Protein AF-H8XPE3-F1 (afdb_monomer)

Structure (mmCIF, N/CA/C/O backbone):
data_AF-H8XPE3-F1
#
_entry.id   AF-H8XPE3-F1
#
loop_
_atom_site.group_PDB
_atom_site.id
_atom_site.type_symbol
_atom_site.label_atom_id
_atom_site.label_alt_id
_atom_site.label_comp_id
_atom_site.label_asym_id
_atom_site.label_entity_id
_atom_site.label_seq_id
_atom_site.pdbx_PDB_ins_code
_atom_site.Cartn_x
_atom_site.Cartn_y
_atom_site.Cartn_z
_atom_site.occupancy
_atom_site.B_iso_or_equiv
_atom_site.auth_seq_id
_atom_site.auth_comp_id
_atom_site.auth_asym_id
_atom_site.auth_atom_id
_atom_site.pdbx_PDB_model_num
ATOM 1 N N . MET A 1 1 ? 5.044 5.515 10.692 1.00 71.81 1 MET A N 1
ATOM 2 C CA . MET A 1 1 ? 5.373 4.155 11.175 1.00 71.81 1 MET A CA 1
ATOM 3 C C . MET A 1 1 ? 6.386 4.128 12.321 1.00 71.81 1 MET A C 1
ATOM 5 O O . MET A 1 1 ? 6.001 3.682 13.392 1.00 71.81 1 MET A O 1
ATOM 9 N N . PHE A 1 2 ? 7.627 4.608 12.148 1.00 74.00 2 PHE A N 1
ATOM 10 C CA . PHE A 1 2 ? 8.705 4.409 13.137 1.00 74.00 2 PHE A CA 1
ATOM 11 C C . PHE A 1 2 ? 8.478 5.098 14.502 1.00 74.00 2 PHE A C 1
ATOM 13 O O . PHE A 1 2 ? 8.531 4.447 15.543 1.00 74.00 2 PHE A O 1
ATOM 20 N N . PHE A 1 3 ? 8.157 6.399 14.503 1.00 77.25 3 PHE A N 1
ATOM 21 C CA . PHE A 1 3 ? 8.022 7.196 15.737 1.00 77.25 3 PHE A CA 1
ATOM 22 C C . PHE A 1 3 ? 6.624 7.161 16.369 1.00 77.25 3 PHE A C 1
ATOM 24 O O . PHE A 1 3 ? 6.483 7.227 17.584 1.00 77.25 3 PHE A O 1
ATOM 31 N N . LYS A 1 4 ? 5.570 7.065 15.549 1.00 82.50 4 LYS A N 1
ATOM 32 C CA . LYS A 1 4 ? 4.163 7.056 15.993 1.00 82.50 4 LYS A CA 1
ATOM 33 C C . LYS A 1 4 ? 3.424 5.861 15.393 1.00 82.50 4 LYS A C 1
ATOM 35 O O . LYS A 1 4 ? 2.590 6.007 14.495 1.00 82.50 4 LYS A O 1
ATOM 40 N N . SER A 1 5 ? 3.772 4.667 15.863 1.00 77.88 5 SER A N 1
ATOM 41 C CA . SER A 1 5 ? 3.205 3.392 15.403 1.00 77.88 5 SER A CA 1
ATOM 42 C C . SER A 1 5 ? 1.706 3.275 15.694 1.00 77.88 5 SER A C 1
ATOM 44 O O . SER A 1 5 ? 0.966 2.843 14.819 1.00 77.88 5 SER A O 1
ATOM 46 N N . GLU A 1 6 ? 1.234 3.751 16.850 1.00 80.81 6 GLU A N 1
ATOM 47 C CA . GLU A 1 6 ? -0.195 3.705 17.217 1.00 80.81 6 GLU A CA 1
ATOM 48 C C . GLU A 1 6 ? -1.066 4.585 16.310 1.00 80.81 6 GLU A C 1
ATOM 50 O O . GLU A 1 6 ? -2.069 4.126 15.771 1.00 80.81 6 GLU A O 1
ATOM 55 N N . LYS A 1 7 ? -0.632 5.822 16.022 1.00 81.50 7 LYS A N 1
ATOM 56 C CA . LYS A 1 7 ? -1.322 6.676 15.035 1.00 81.50 7 LYS A CA 1
ATOM 57 C C . LYS A 1 7 ? -1.300 6.068 13.632 1.00 81.50 7 LYS A C 1
ATOM 59 O O . LYS A 1 7 ? -2.241 6.229 12.870 1.00 81.50 7 LYS A O 1
ATOM 64 N N . THR A 1 8 ? -0.225 5.364 13.277 1.00 82.12 8 THR A N 1
ATOM 65 C CA . THR A 1 8 ? -0.160 4.674 11.980 1.00 82.12 8 THR A CA 1
ATOM 66 C C . THR A 1 8 ? -1.185 3.536 11.935 1.00 82.12 8 THR A C 1
ATOM 68 O O . THR A 1 8 ? -1.903 3.395 10.953 1.00 82.12 8 THR A O 1
ATOM 71 N N . LYS A 1 9 ? -1.299 2.759 13.016 1.00 82.56 9 LYS A N 1
ATOM 72 C CA . LYS A 1 9 ? -2.279 1.677 13.147 1.00 82.56 9 LYS A CA 1
ATOM 73 C C . LYS A 1 9 ? -3.716 2.192 13.032 1.00 82.56 9 LYS A C 1
ATOM 75 O O . LYS A 1 9 ? -4.508 1.579 12.322 1.00 82.56 9 LYS A O 1
ATOM 80 N N . SER A 1 10 ? -4.039 3.329 13.654 1.00 81.94 10 SER A N 1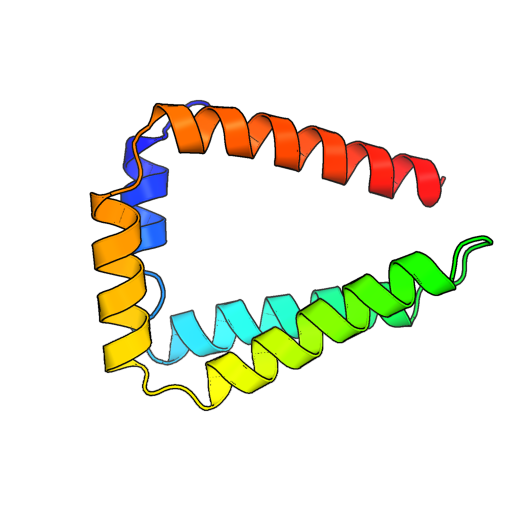
ATOM 81 C CA . SER A 1 10 ? -5.371 3.931 13.523 1.00 81.94 10 SER A CA 1
ATOM 82 C C . SER A 1 10 ? -5.661 4.424 12.102 1.00 81.94 10 SER A C 1
ATOM 84 O O . SER A 1 10 ? -6.784 4.275 11.641 1.00 81.94 10 SER A O 1
ATOM 86 N N . ILE A 1 11 ? -4.663 4.950 11.381 1.00 82.50 11 ILE A N 1
ATOM 87 C CA . ILE A 1 11 ? -4.812 5.334 9.964 1.00 82.50 11 ILE A CA 1
ATOM 88 C C . ILE A 1 11 ? -5.047 4.100 9.083 1.00 82.50 11 ILE A C 1
ATOM 90 O O . ILE A 1 11 ? -5.954 4.109 8.258 1.00 82.50 11 ILE A O 1
ATOM 94 N N . ILE A 1 12 ? -4.293 3.016 9.291 1.00 80.69 12 ILE A N 1
ATOM 95 C CA . ILE A 1 12 ? -4.486 1.753 8.555 1.00 80.69 12 ILE A CA 1
ATOM 96 C C . ILE A 1 12 ? -5.884 1.178 8.821 1.00 80.69 12 ILE A C 1
ATOM 98 O O . ILE A 1 12 ? -6.531 0.679 7.907 1.00 80.69 12 ILE A O 1
ATOM 102 N N . ALA A 1 13 ? -6.392 1.296 10.051 1.00 80.62 13 ALA A N 1
ATOM 103 C CA . ALA A 1 13 ? -7.742 0.852 10.394 1.00 80.62 13 ALA A CA 1
ATOM 104 C C . ALA A 1 13 ? -8.857 1.644 9.681 1.00 80.62 13 ALA A C 1
ATOM 106 O O . ALA A 1 13 ? -9.987 1.165 9.625 1.00 80.62 13 ALA A O 1
ATOM 107 N N . LEU A 1 14 ? -8.559 2.836 9.149 1.00 76.75 14 LEU A N 1
ATOM 108 C CA . LEU A 1 14 ? -9.495 3.649 8.365 1.00 76.75 14 LEU A CA 1
ATOM 109 C C . LEU A 1 14 ? -9.481 3.303 6.866 1.00 76.75 14 LEU A C 1
ATOM 111 O O . LEU A 1 14 ? -10.329 3.812 6.124 1.00 76.75 14 LEU A O 1
ATOM 115 N N . ALA A 1 15 ? -8.550 2.458 6.409 1.00 74.06 15 ALA A N 1
ATOM 116 C CA . ALA A 1 15 ? -8.462 2.041 5.014 1.00 74.06 15 ALA A CA 1
ATOM 117 C C . ALA A 1 15 ? -9.715 1.246 4.611 1.00 74.06 15 ALA A C 1
ATOM 119 O O . ALA A 1 15 ? -10.056 0.233 5.221 1.00 74.06 15 ALA A O 1
ATOM 120 N N . GLY A 1 16 ? -10.426 1.720 3.586 1.00 63.19 16 GLY A N 1
ATOM 121 C CA . GLY A 1 16 ? -11.711 1.149 3.174 1.00 63.19 16 GLY A CA 1
ATOM 122 C C . GLY A 1 16 ? -12.927 1.649 3.962 1.00 63.19 16 GLY A C 1
ATOM 123 O O . GLY A 1 16 ? -14.031 1.178 3.708 1.00 63.19 16 GLY A O 1
ATOM 124 N N . SER A 1 17 ? -12.775 2.609 4.883 1.00 72.50 17 SER A N 1
ATOM 125 C CA . SER A 1 17 ? -13.918 3.167 5.630 1.00 72.50 17 SER A CA 1
ATOM 126 C C . SER A 1 17 ? -14.893 3.954 4.748 1.00 72.50 17 SER A C 1
ATOM 128 O O . SER A 1 17 ? -16.098 3.931 4.993 1.00 72.50 17 SER A O 1
ATOM 130 N N . THR A 1 18 ? -14.393 4.610 3.697 1.00 79.81 18 THR A N 1
ATOM 131 C CA . THR A 1 18 ? -15.199 5.337 2.710 1.00 79.81 18 THR A CA 1
ATOM 132 C C . THR A 1 18 ? -14.803 4.943 1.292 1.00 79.81 18 THR A C 1
ATOM 134 O O . THR A 1 18 ? -13.653 4.582 1.030 1.00 79.81 18 THR A O 1
ATOM 137 N N . ILE A 1 19 ? -15.757 5.056 0.360 1.00 78.88 19 ILE A N 1
ATOM 138 C CA . ILE A 1 19 ? -15.531 4.840 -1.080 1.00 78.88 19 ILE A CA 1
ATOM 139 C C . ILE A 1 19 ? -14.414 5.750 -1.582 1.00 78.88 19 ILE A C 1
ATOM 141 O O . ILE A 1 19 ? -13.536 5.287 -2.303 1.00 78.88 19 ILE A O 1
ATOM 145 N N . PHE A 1 20 ? -14.396 7.002 -1.121 1.00 79.25 20 PHE A N 1
ATOM 146 C CA . PHE A 1 20 ? -13.368 7.969 -1.479 1.00 79.25 20 PHE A CA 1
ATOM 147 C C . PHE A 1 20 ? -11.968 7.510 -1.059 1.00 79.25 20 PHE A C 1
ATOM 149 O O . PHE A 1 20 ? -11.084 7.446 -1.903 1.00 79.25 20 PHE A O 1
ATOM 156 N N . ILE A 1 21 ? -11.767 7.121 0.207 1.00 81.75 21 ILE A N 1
ATOM 157 C CA . ILE A 1 21 ? -10.451 6.667 0.693 1.00 81.75 21 ILE A CA 1
ATOM 158 C C . ILE A 1 21 ? -9.996 5.416 -0.065 1.00 81.75 21 ILE A C 1
ATOM 160 O O . ILE A 1 21 ? -8.841 5.339 -0.474 1.00 81.75 21 ILE A O 1
ATOM 164 N N . ASN A 1 22 ? -10.906 4.464 -0.293 1.00 82.75 22 ASN A N 1
ATOM 165 C CA . ASN A 1 22 ? -10.592 3.226 -1.002 1.00 82.75 22 ASN A CA 1
ATOM 166 C C . ASN A 1 22 ? -10.164 3.483 -2.452 1.00 82.75 22 ASN A C 1
ATOM 168 O O . ASN A 1 22 ? -9.097 3.046 -2.870 1.00 82.75 22 ASN A O 1
ATOM 172 N N . PHE A 1 23 ? -10.979 4.218 -3.214 1.00 84.44 23 PHE A N 1
ATOM 173 C CA . PHE A 1 23 ? -10.672 4.520 -4.610 1.00 84.44 23 PHE A CA 1
ATOM 174 C C . PHE A 1 23 ? -9.452 5.427 -4.747 1.00 84.44 23 PHE A C 1
ATOM 176 O O . PHE A 1 23 ? -8.675 5.239 -5.679 1.00 84.44 23 PHE A O 1
ATOM 183 N N . PHE A 1 24 ? -9.248 6.373 -3.829 1.00 87.56 24 PHE A N 1
ATOM 184 C CA . PHE A 1 24 ? -8.090 7.262 -3.853 1.00 87.56 24 PHE A CA 1
ATOM 185 C C . PHE A 1 24 ? -6.781 6.504 -3.597 1.00 87.56 24 PHE A C 1
ATOM 187 O O . PHE A 1 24 ? -5.835 6.653 -4.370 1.00 87.56 24 PHE A O 1
ATOM 194 N N . GLU A 1 25 ? -6.737 5.632 -2.583 1.00 87.12 25 GLU A N 1
ATOM 195 C CA . GLU A 1 25 ? -5.568 4.781 -2.311 1.00 87.12 25 GLU A CA 1
ATOM 196 C C . GLU A 1 25 ? -5.214 3.913 -3.527 1.00 87.12 25 GLU A C 1
ATOM 198 O O . GLU A 1 25 ? -4.058 3.852 -3.956 1.00 87.12 25 GLU A O 1
ATOM 203 N N . LEU A 1 26 ? -6.223 3.270 -4.114 1.00 88.12 26 LEU A 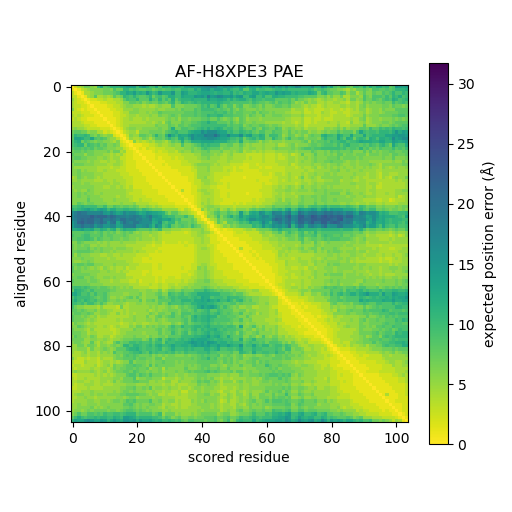N 1
ATOM 204 C CA . LEU A 1 26 ? -6.040 2.372 -5.248 1.00 88.12 26 LEU A CA 1
ATOM 205 C C . LEU A 1 26 ? -5.644 3.113 -6.526 1.00 88.12 26 LEU A C 1
ATOM 207 O O . LEU A 1 26 ? -4.800 2.631 -7.276 1.00 88.12 26 LEU A O 1
ATOM 211 N N . SER A 1 27 ? -6.193 4.310 -6.740 1.00 90.25 27 SER A N 1
ATOM 212 C CA . SER A 1 27 ? -5.820 5.170 -7.865 1.00 90.25 27 SER A CA 1
ATOM 213 C C . SER A 1 27 ? -4.363 5.613 -7.758 1.00 90.25 27 SER A C 1
ATOM 215 O O . SER A 1 27 ? -3.627 5.503 -8.735 1.00 90.25 27 SER A O 1
ATOM 217 N N . ILE A 1 28 ? -3.908 6.031 -6.568 1.00 91.44 28 ILE A N 1
ATOM 218 C CA . ILE A 1 28 ? -2.489 6.344 -6.334 1.00 91.44 28 ILE A CA 1
ATOM 219 C C . ILE A 1 28 ? -1.622 5.115 -6.617 1.00 91.44 28 ILE A C 1
ATOM 221 O O . ILE A 1 28 ? -0.601 5.233 -7.293 1.00 91.44 28 ILE A O 1
ATOM 225 N N . ARG A 1 29 ? -2.031 3.926 -6.157 1.00 91.81 29 ARG A N 1
ATOM 226 C CA . ARG A 1 29 ? -1.296 2.681 -6.423 1.00 91.81 29 ARG A CA 1
ATOM 227 C C . ARG A 1 29 ? -1.191 2.380 -7.921 1.00 91.81 29 ARG A C 1
ATOM 229 O O . ARG A 1 29 ? -0.107 2.021 -8.377 1.00 91.81 29 ARG A O 1
ATOM 236 N N . CYS A 1 30 ? -2.268 2.570 -8.683 1.00 91.12 30 CYS A N 1
ATOM 237 C CA . CYS A 1 30 ? -2.245 2.438 -10.140 1.00 91.12 30 CYS A CA 1
ATOM 238 C C . CYS A 1 30 ? -1.290 3.445 -10.787 1.00 91.12 30 CYS A C 1
ATOM 240 O O . CYS A 1 30 ? -0.485 3.048 -11.623 1.00 91.12 30 CYS A O 1
ATOM 242 N N . ILE A 1 31 ? -1.336 4.721 -10.385 1.00 92.62 31 ILE A N 1
ATOM 243 C CA . ILE A 1 31 ? -0.444 5.769 -10.910 1.00 92.62 31 ILE A CA 1
ATOM 244 C C . ILE A 1 31 ? 1.023 5.397 -10.672 1.00 92.62 31 ILE A C 1
ATOM 246 O O . ILE A 1 31 ? 1.836 5.481 -11.591 1.00 92.62 31 ILE A O 1
ATOM 250 N N . VAL A 1 32 ? 1.359 4.927 -9.467 1.00 90.00 32 VAL A N 1
ATOM 251 C CA . VAL A 1 32 ? 2.710 4.439 -9.159 1.00 90.00 32 VAL A CA 1
ATOM 252 C C . VAL A 1 32 ? 3.064 3.245 -10.048 1.00 90.00 32 VAL A C 1
ATOM 254 O O . VAL A 1 32 ? 4.134 3.237 -10.644 1.00 90.00 32 VAL A O 1
ATOM 257 N N . GLY A 1 33 ? 2.166 2.270 -10.209 1.00 90.00 33 GLY A N 1
ATOM 258 C CA . GLY A 1 33 ? 2.391 1.131 -11.103 1.00 90.00 33 GLY A CA 1
ATOM 259 C C . GLY A 1 33 ? 2.652 1.543 -12.558 1.00 90.00 33 GLY A C 1
ATOM 260 O O . GLY A 1 33 ? 3.576 1.025 -13.180 1.00 90.00 33 GLY A O 1
ATOM 261 N N . PHE A 1 34 ? 1.920 2.533 -13.077 1.00 89.75 34 PHE A N 1
ATOM 262 C CA . PHE A 1 34 ? 2.182 3.101 -14.402 1.00 89.75 34 PHE A CA 1
ATOM 263 C C . PHE A 1 34 ? 3.545 3.792 -14.480 1.00 89.75 34 PHE A C 1
ATOM 265 O O . PHE A 1 34 ? 4.230 3.642 -15.491 1.00 89.75 34 PHE A O 1
ATOM 272 N N . ALA A 1 35 ? 3.973 4.500 -13.432 1.00 88.69 35 ALA A N 1
ATOM 273 C CA . ALA A 1 35 ? 5.309 5.091 -13.387 1.00 88.69 35 ALA A CA 1
ATOM 274 C C . ALA A 1 35 ? 6.407 4.014 -13.468 1.00 88.69 35 ALA A C 1
ATOM 276 O O . ALA A 1 35 ? 7.373 4.192 -14.204 1.00 88.69 35 ALA A O 1
ATOM 277 N N . PHE A 1 36 ? 6.223 2.872 -12.794 1.00 85.94 36 PHE A N 1
ATOM 278 C CA . PHE A 1 36 ? 7.137 1.726 -12.886 1.00 85.94 36 PHE A CA 1
ATOM 279 C C . PHE A 1 36 ? 7.206 1.119 -14.298 1.00 85.94 36 PHE A C 1
ATOM 281 O O . PHE A 1 36 ? 8.293 0.757 -14.732 1.00 85.94 36 PHE A O 1
ATOM 288 N N . LEU A 1 37 ? 6.080 1.031 -15.019 1.00 86.25 37 LEU A N 1
ATOM 289 C CA . LEU A 1 37 ? 6.037 0.490 -16.389 1.00 86.25 37 LEU A CA 1
ATOM 290 C C . LEU A 1 37 ? 6.656 1.420 -17.444 1.00 86.25 37 LEU A C 1
ATOM 292 O O . LEU A 1 37 ? 7.157 0.949 -18.460 1.00 86.25 37 LEU A O 1
ATOM 296 N N . ASN A 1 38 ? 6.573 2.738 -17.243 1.00 83.25 38 ASN A N 1
ATOM 297 C CA . ASN A 1 38 ? 7.056 3.725 -18.216 1.00 83.25 38 ASN A CA 1
ATOM 298 C C . ASN A 1 38 ? 8.529 4.107 -18.010 1.00 83.25 38 ASN A C 1
ATOM 300 O O . ASN A 1 38 ? 9.075 4.890 -18.789 1.00 83.25 38 ASN A O 1
ATOM 304 N N . TYR A 1 39 ? 9.175 3.593 -16.963 1.00 79.56 39 TYR A N 1
ATOM 305 C CA . TYR A 1 39 ? 10.562 3.915 -16.668 1.00 79.56 39 TYR A CA 1
ATOM 306 C C . TYR A 1 39 ? 11.512 2.972 -17.419 1.00 79.56 39 TYR A C 1
ATOM 308 O O . TYR A 1 39 ? 11.480 1.760 -17.218 1.00 79.56 39 TYR A O 1
ATOM 316 N N . PHE A 1 40 ? 12.367 3.529 -18.281 1.00 65.19 40 PHE A N 1
ATOM 317 C CA . PHE A 1 40 ? 13.338 2.766 -19.069 1.00 65.19 40 PHE A CA 1
ATOM 318 C C . PHE A 1 40 ? 14.673 2.641 -18.320 1.00 65.19 40 PHE A C 1
ATOM 320 O O . PHE A 1 40 ? 15.377 3.625 -18.116 1.00 65.19 40 PHE A O 1
ATOM 327 N N . THR A 1 41 ? 15.040 1.416 -17.943 1.00 68.06 41 THR A N 1
ATOM 328 C CA . THR A 1 41 ? 16.308 1.048 -17.289 1.00 68.06 41 THR A CA 1
ATOM 329 C C . THR A 1 41 ? 16.913 -0.207 -17.913 1.00 68.06 41 THR A C 1
ATOM 331 O O . THR A 1 41 ? 16.233 -0.985 -18.580 1.00 68.06 41 THR A O 1
ATOM 334 N N . ASN A 1 42 ? 18.185 -0.488 -17.619 1.00 64.19 42 ASN A N 1
ATOM 335 C CA . ASN A 1 42 ? 18.811 -1.761 -18.002 1.00 64.19 42 ASN A CA 1
ATOM 336 C C . ASN A 1 42 ? 18.100 -2.994 -17.404 1.00 64.19 42 ASN A C 1
ATOM 338 O O . ASN A 1 42 ? 18.180 -4.076 -17.978 1.00 64.19 42 ASN A O 1
ATOM 342 N N . ASN A 1 43 ? 17.359 -2.836 -16.298 1.00 65.62 43 ASN A N 1
ATOM 343 C CA . ASN A 1 43 ? 16.620 -3.907 -15.622 1.00 65.62 43 ASN A CA 1
ATOM 344 C C . ASN A 1 43 ? 15.095 -3.794 -15.818 1.00 65.62 43 ASN A C 1
ATOM 346 O O . ASN A 1 43 ? 14.313 -4.098 -14.913 1.00 65.62 43 ASN A O 1
ATOM 350 N N . ASN A 1 44 ? 14.664 -3.400 -17.023 1.00 72.25 44 ASN A N 1
ATOM 351 C CA . ASN A 1 44 ? 13.254 -3.214 -17.399 1.00 72.25 44 ASN A CA 1
ATOM 352 C C . ASN A 1 44 ? 12.328 -4.366 -16.992 1.00 72.25 44 ASN A C 1
ATOM 354 O O . ASN A 1 44 ? 11.192 -4.129 -16.596 1.00 72.25 44 ASN A O 1
ATOM 358 N N . TYR A 1 45 ? 12.798 -5.614 -17.035 1.00 79.62 45 TYR A N 1
ATOM 359 C CA . TYR A 1 45 ? 11.977 -6.757 -16.642 1.00 79.62 45 TYR A CA 1
ATOM 360 C C . TYR A 1 45 ? 11.516 -6.671 -15.181 1.00 79.62 45 TYR A C 1
ATOM 362 O O . TYR A 1 45 ? 10.337 -6.879 -14.908 1.00 79.62 45 TYR A O 1
ATOM 370 N N . PHE A 1 46 ? 12.396 -6.314 -14.242 1.00 82.31 46 PHE A N 1
ATOM 371 C CA . PHE A 1 46 ? 12.044 -6.280 -12.820 1.00 82.31 46 PHE A CA 1
ATOM 372 C C . PHE A 1 46 ? 11.051 -5.153 -12.498 1.00 82.31 46 PHE A C 1
ATOM 374 O O . PHE A 1 46 ? 10.054 -5.376 -11.809 1.00 82.31 46 PHE A O 1
ATOM 381 N N . PHE A 1 47 ? 11.275 -3.963 -13.064 1.00 83.19 47 PHE A N 1
ATOM 382 C CA . PHE A 1 47 ? 10.370 -2.818 -12.917 1.00 83.19 47 PHE A CA 1
ATOM 383 C C . PHE A 1 47 ? 9.004 -3.091 -13.554 1.00 83.19 47 PHE A C 1
ATOM 385 O O . PHE A 1 47 ? 7.977 -2.794 -12.940 1.00 83.19 47 PHE A O 1
ATOM 392 N N . ASN A 1 48 ? 8.980 -3.756 -14.713 1.00 86.19 48 ASN A N 1
ATOM 393 C CA . ASN A 1 48 ? 7.735 -4.127 -15.376 1.00 86.19 48 ASN A CA 1
ATOM 394 C C . ASN A 1 48 ? 6.900 -5.099 -14.542 1.00 86.19 48 ASN A C 1
ATOM 396 O O . ASN A 1 48 ? 5.702 -4.886 -14.362 1.00 86.19 48 ASN A O 1
ATOM 400 N N . TRP A 1 49 ? 7.525 -6.138 -13.981 1.00 88.75 49 TRP A N 1
ATOM 401 C CA . TRP A 1 49 ? 6.834 -7.092 -13.107 1.00 88.75 49 TRP A CA 1
ATOM 402 C C . TRP A 1 49 ? 6.215 -6.409 -11.882 1.00 88.75 49 TRP A C 1
ATOM 404 O O 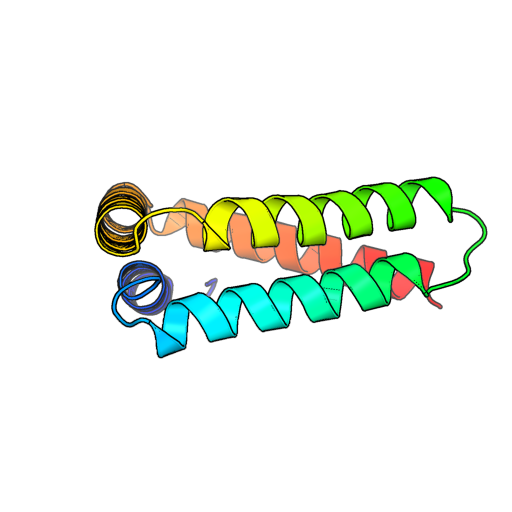. TRP A 1 49 ? 5.057 -6.675 -11.552 1.00 88.75 49 TRP A O 1
ATOM 414 N N . ILE A 1 50 ? 6.945 -5.490 -11.241 1.00 88.75 50 ILE A N 1
ATOM 415 C CA . ILE A 1 50 ? 6.427 -4.711 -10.106 1.00 88.75 50 ILE A CA 1
ATOM 416 C C . ILE A 1 50 ? 5.268 -3.808 -10.546 1.00 88.75 50 ILE A C 1
ATOM 418 O O . ILE A 1 50 ? 4.232 -3.779 -9.879 1.00 88.75 50 ILE A O 1
ATOM 422 N N . GLY A 1 51 ? 5.407 -3.104 -11.671 1.00 88.00 51 GLY A N 1
ATOM 423 C CA . GLY A 1 51 ? 4.369 -2.223 -12.206 1.00 88.00 51 GLY A CA 1
ATOM 424 C C . GLY A 1 51 ? 3.070 -2.969 -12.518 1.00 88.00 51 GLY A C 1
ATOM 425 O O . GLY A 1 51 ? 2.000 -2.576 -12.042 1.00 88.00 51 GLY A O 1
ATOM 426 N N . TYR A 1 52 ? 3.161 -4.098 -13.227 1.00 91.62 52 TYR A N 1
ATOM 427 C CA . TYR A 1 52 ? 2.005 -4.951 -13.512 1.00 91.62 52 TYR A CA 1
ATOM 428 C C . TYR A 1 52 ? 1.371 -5.503 -12.238 1.00 91.62 52 TYR A C 1
ATOM 430 O O . TYR A 1 52 ? 0.146 -5.484 -12.114 1.00 91.62 52 TYR A O 1
ATOM 438 N N . PHE A 1 53 ? 2.175 -5.943 -11.267 1.00 92.31 53 PHE A N 1
ATOM 439 C CA . PHE A 1 53 ? 1.659 -6.420 -9.987 1.00 92.31 53 PHE A CA 1
ATOM 440 C C . PHE A 1 53 ? 0.874 -5.330 -9.240 1.00 92.31 53 PHE A C 1
ATOM 442 O O . PHE A 1 53 ? -0.220 -5.591 -8.728 1.00 92.31 53 PHE A O 1
ATOM 449 N N . LEU A 1 54 ? 1.389 -4.097 -9.202 1.00 90.38 54 LEU A N 1
ATOM 450 C CA . LEU A 1 54 ? 0.727 -2.970 -8.541 1.00 90.38 54 LEU A CA 1
ATOM 451 C C . LEU A 1 54 ? -0.609 -2.615 -9.203 1.00 90.38 54 LEU A C 1
ATOM 453 O O . LEU A 1 54 ? -1.596 -2.431 -8.491 1.00 90.38 54 LEU A O 1
ATOM 457 N N . ILE A 1 55 ? -0.659 -2.568 -10.536 1.00 92.19 55 ILE A N 1
ATOM 458 C CA . ILE A 1 55 ? -1.885 -2.256 -11.287 1.00 92.19 55 ILE A CA 1
ATOM 459 C C . ILE A 1 55 ? -2.903 -3.392 -11.164 1.00 92.19 55 ILE A C 1
ATOM 461 O O . ILE A 1 55 ? -4.067 -3.151 -10.849 1.00 92.19 55 ILE A O 1
ATOM 465 N N . PHE A 1 56 ? -2.480 -4.639 -11.378 1.00 93.06 56 PHE A N 1
ATOM 466 C CA . PHE A 1 56 ? -3.388 -5.783 -11.366 1.00 93.06 56 PHE A CA 1
ATOM 467 C C . PHE A 1 56 ? -4.002 -6.003 -9.979 1.00 93.06 56 PHE A C 1
ATOM 469 O O . PHE A 1 56 ? -5.215 -6.171 -9.853 1.00 93.06 56 PHE A O 1
ATOM 476 N N . SER A 1 57 ? -3.185 -5.935 -8.922 1.00 90.31 57 SER A N 1
ATOM 477 C CA . SER A 1 57 ? -3.680 -6.048 -7.546 1.00 90.31 57 SER A CA 1
ATOM 478 C C . SER A 1 57 ? -4.610 -4.894 -7.166 1.00 90.31 57 SER A C 1
ATOM 480 O O . SER A 1 57 ? -5.617 -5.126 -6.499 1.00 90.31 57 SER A O 1
ATOM 482 N N . ALA A 1 58 ? -4.316 -3.670 -7.616 1.00 88.62 58 ALA A N 1
ATOM 483 C CA . ALA A 1 58 ? -5.192 -2.521 -7.433 1.00 88.62 58 ALA A CA 1
ATOM 484 C C . ALA A 1 58 ? -6.559 -2.765 -8.087 1.00 88.62 58 ALA A C 1
ATOM 486 O O . ALA A 1 58 ? -7.577 -2.729 -7.404 1.00 88.62 58 ALA A O 1
ATOM 487 N N . ILE A 1 59 ? -6.595 -3.119 -9.370 1.00 88.81 59 ILE A N 1
ATOM 488 C CA . ILE A 1 59 ? -7.845 -3.393 -10.092 1.00 88.81 59 ILE A CA 1
ATOM 489 C C . ILE A 1 59 ? -8.653 -4.504 -9.407 1.00 88.81 59 ILE A C 1
ATOM 491 O O . ILE A 1 59 ? -9.856 -4.353 -9.198 1.00 88.81 59 ILE A O 1
ATOM 495 N N . LEU A 1 60 ? -7.998 -5.590 -8.988 1.00 88.56 60 LEU A N 1
ATOM 496 C CA . LEU A 1 60 ? -8.663 -6.709 -8.317 1.00 88.56 60 LEU A CA 1
ATOM 497 C C . LEU A 1 60 ? -9.334 -6.284 -7.001 1.00 88.56 60 LEU A C 1
ATOM 499 O O . LEU A 1 60 ? -10.464 -6.684 -6.722 1.00 88.56 60 LEU A O 1
ATOM 503 N N . ILE A 1 61 ? -8.675 -5.432 -6.212 1.00 84.94 61 ILE A N 1
ATOM 504 C CA . ILE A 1 61 ? -9.233 -4.892 -4.963 1.00 84.94 61 ILE A CA 1
ATOM 505 C C . ILE A 1 61 ? -10.370 -3.895 -5.244 1.00 84.94 61 ILE A C 1
ATOM 507 O O . ILE A 1 61 ? -11.294 -3.782 -4.441 1.00 84.94 61 ILE A O 1
ATOM 511 N N . MET A 1 62 ? -10.354 -3.212 -6.391 1.00 84.94 62 MET A N 1
ATOM 512 C CA . MET A 1 62 ? -11.402 -2.276 -6.824 1.00 84.94 62 MET A CA 1
ATOM 513 C C . MET A 1 62 ? -12.751 -2.981 -7.024 1.00 84.94 62 MET A C 1
ATOM 515 O O . MET A 1 62 ? -13.797 -2.394 -6.752 1.00 84.94 62 MET A O 1
ATOM 519 N N . PHE A 1 63 ? -12.725 -4.248 -7.446 1.00 84.31 63 PHE A N 1
ATOM 520 C CA . PHE A 1 63 ? -13.914 -5.095 -7.577 1.00 84.31 63 PHE A CA 1
ATOM 521 C C . PHE A 1 63 ? -14.393 -5.699 -6.250 1.00 84.31 63 PHE A C 1
ATOM 523 O O . PHE A 1 63 ? -15.501 -6.235 -6.178 1.00 84.31 63 PHE A O 1
ATOM 530 N N . LEU A 1 64 ? -13.585 -5.632 -5.189 1.00 82.31 64 LEU A N 1
ATOM 531 C CA . LEU A 1 64 ? -13.928 -6.215 -3.899 1.00 82.31 64 LEU A CA 1
ATOM 532 C C . LEU A 1 64 ? -14.940 -5.320 -3.156 1.00 82.31 64 LEU A C 1
ATOM 534 O O . LEU A 1 64 ? -14.769 -4.099 -3.099 1.00 82.31 64 LEU A O 1
ATOM 538 N N . PRO A 1 65 ? -15.984 -5.888 -2.521 1.00 81.00 65 PRO A N 1
ATOM 539 C CA . PRO A 1 65 ? -16.954 -5.094 -1.782 1.00 81.00 65 PRO A CA 1
ATOM 540 C C . PRO A 1 65 ? -16.286 -4.339 -0.631 1.00 81.00 65 PRO A C 1
ATOM 542 O O . PRO A 1 65 ? -15.607 -4.918 0.221 1.00 81.00 65 PRO A O 1
ATOM 545 N N . ILE A 1 66 ? -16.554 -3.036 -0.555 1.00 77.75 66 ILE A N 1
ATOM 546 C CA . ILE A 1 66 ? -15.861 -2.135 0.371 1.00 77.75 66 ILE A CA 1
ATOM 547 C C . ILE A 1 66 ? -16.050 -2.508 1.845 1.00 77.75 66 ILE A C 1
ATOM 549 O O . ILE A 1 66 ? -15.149 -2.326 2.656 1.00 77.75 66 ILE A O 1
ATOM 553 N N . LYS A 1 67 ? -17.203 -3.099 2.193 1.00 75.88 67 LYS A N 1
ATOM 554 C CA . LYS A 1 67 ? -17.482 -3.603 3.547 1.00 75.88 67 LYS A CA 1
ATOM 555 C C . LYS A 1 67 ? -16.499 -4.706 3.943 1.00 75.88 67 LYS A C 1
ATOM 557 O O . LYS A 1 67 ? -16.064 -4.753 5.092 1.00 75.88 67 LYS A O 1
ATOM 562 N N . LEU A 1 68 ? -16.127 -5.557 2.988 1.00 79.88 68 LEU A N 1
ATOM 563 C CA . LEU A 1 68 ? -15.180 -6.645 3.196 1.00 79.88 68 LEU A CA 1
ATOM 564 C C . LEU A 1 68 ? -13.760 -6.088 3.327 1.00 79.88 68 LEU A C 1
ATOM 566 O O . LEU A 1 68 ? -13.081 -6.431 4.295 1.00 79.88 68 LEU A O 1
ATOM 570 N N . HIS A 1 69 ? -13.374 -5.145 2.458 1.00 78.12 69 HIS A N 1
ATOM 571 C CA . HIS A 1 69 ? -12.089 -4.440 2.547 1.00 78.12 69 HIS A CA 1
ATOM 572 C C . HIS A 1 69 ? -11.926 -3.698 3.885 1.00 78.12 69 HIS A C 1
ATOM 574 O O . HIS A 1 69 ? -10.930 -3.883 4.576 1.00 78.12 69 HIS A O 1
ATOM 580 N N . ASN A 1 70 ? -12.947 -2.959 4.327 1.00 80.25 70 ASN A N 1
ATOM 581 C CA . ASN A 1 70 ? -12.942 -2.267 5.618 1.00 80.25 70 ASN A CA 1
ATOM 582 C C . ASN A 1 70 ? -12.813 -3.241 6.803 1.00 80.25 70 ASN A C 1
ATOM 584 O O . ASN A 1 70 ? -12.027 -3.023 7.727 1.00 80.25 70 ASN A O 1
ATOM 588 N N . SER A 1 71 ? -13.565 -4.350 6.779 1.00 82.25 71 SER A N 1
ATOM 589 C CA . SER A 1 71 ? -13.479 -5.371 7.832 1.00 82.25 71 SER A CA 1
ATOM 590 C C . SER A 1 71 ? -12.091 -6.016 7.885 1.00 82.25 71 SER A C 1
ATOM 592 O O . SER A 1 71 ? -11.554 -6.248 8.971 1.00 82.25 71 SER A O 1
ATOM 594 N N . PHE A 1 72 ? -11.481 -6.241 6.716 1.00 84.12 72 PHE A N 1
ATOM 595 C CA . PHE A 1 72 ? -10.140 -6.786 6.591 1.00 84.12 72 PHE A CA 1
ATOM 596 C C . PHE A 1 72 ? -9.103 -5.810 7.146 1.00 84.12 72 PHE A C 1
ATOM 598 O O . PHE A 1 72 ? -8.319 -6.202 8.007 1.00 84.12 72 PHE A O 1
ATOM 605 N N . SER A 1 73 ? -9.150 -4.536 6.748 1.00 80.19 73 SER A N 1
ATOM 606 C CA . SER A 1 73 ? -8.256 -3.483 7.244 1.00 80.19 73 SER A CA 1
ATOM 607 C C . SER A 1 73 ? -8.329 -3.327 8.761 1.00 80.19 73 SER A C 1
ATOM 609 O O . SER A 1 73 ? -7.296 -3.262 9.431 1.00 80.19 73 SER A O 1
ATOM 611 N N . ARG A 1 74 ? -9.535 -3.351 9.340 1.00 83.75 74 ARG A N 1
ATOM 612 C CA . ARG A 1 74 ? -9.727 -3.258 10.795 1.00 83.75 74 ARG A CA 1
ATOM 613 C C . ARG A 1 74 ? -9.193 -4.492 11.528 1.00 83.75 74 ARG A C 1
ATOM 615 O O . ARG A 1 74 ? -8.510 -4.357 12.545 1.00 83.75 74 ARG A O 1
ATOM 622 N N . ASN A 1 75 ? -9.440 -5.690 10.997 1.00 84.69 75 ASN A N 1
ATOM 623 C CA . ASN A 1 75 ? -8.906 -6.936 11.557 1.00 84.69 75 ASN A CA 1
ATOM 624 C C . ASN A 1 75 ? -7.378 -7.012 11.451 1.00 84.69 75 ASN A C 1
ATOM 626 O O . ASN A 1 75 ? -6.711 -7.418 12.408 1.00 84.69 75 ASN A O 1
ATOM 630 N N . ALA A 1 76 ? -6.818 -6.596 10.316 1.00 82.12 76 ALA A N 1
ATOM 631 C CA . ALA A 1 76 ? -5.383 -6.522 10.095 1.00 82.12 76 ALA A CA 1
ATOM 632 C C . ALA A 1 76 ? -4.743 -5.521 11.060 1.00 82.12 76 ALA A C 1
ATOM 634 O O . ALA A 1 76 ? -3.802 -5.885 11.762 1.00 82.12 76 ALA A O 1
ATOM 635 N N . ALA A 1 77 ? -5.300 -4.311 11.186 1.00 82.62 77 ALA A N 1
ATOM 636 C CA . ALA A 1 77 ? -4.824 -3.302 12.127 1.00 82.62 77 ALA A CA 1
ATOM 637 C C . ALA A 1 77 ? -4.822 -3.831 13.567 1.00 82.62 77 ALA A C 1
ATOM 639 O O . ALA A 1 77 ? -3.823 -3.676 14.269 1.00 82.62 77 ALA A O 1
ATOM 640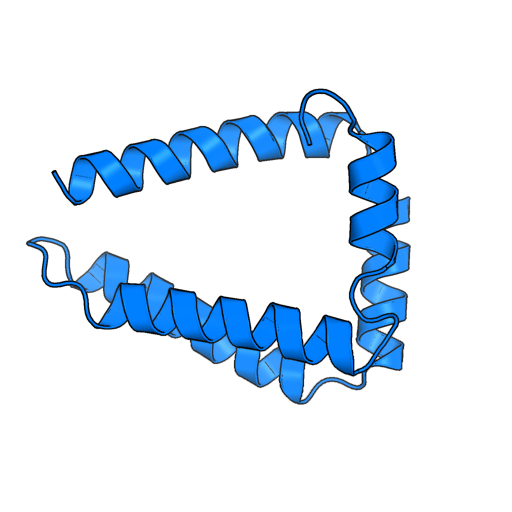 N N . ASN A 1 78 ? -5.880 -4.527 13.997 1.00 82.44 78 ASN A N 1
ATOM 641 C CA . ASN A 1 78 ? -5.951 -5.120 15.334 1.00 82.44 78 ASN A CA 1
ATOM 642 C C . ASN A 1 78 ? -4.831 -6.142 15.584 1.00 82.44 78 ASN A C 1
ATOM 644 O O . ASN A 1 78 ? -4.172 -6.063 16.625 1.00 82.44 78 ASN A O 1
ATOM 648 N N . LYS A 1 79 ? -4.558 -7.033 14.620 1.00 84.31 79 LYS A N 1
ATOM 649 C CA . LYS A 1 79 ? -3.463 -8.022 14.694 1.00 84.31 79 LYS A CA 1
ATOM 650 C C . LYS A 1 79 ? -2.069 -7.397 14.563 1.00 84.31 79 LYS A C 1
ATOM 652 O O . LYS A 1 79 ? -1.089 -7.971 15.039 1.00 84.31 79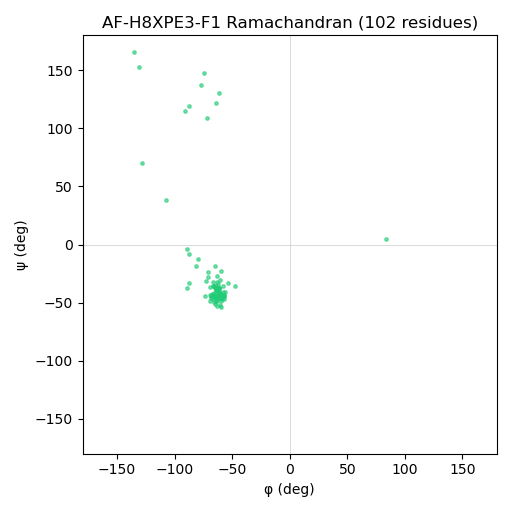 LYS A O 1
ATOM 657 N N . LEU A 1 80 ? -1.962 -6.225 13.940 1.00 80.69 80 LEU A N 1
ATOM 658 C CA . LEU A 1 80 ? -0.694 -5.552 13.696 1.00 80.69 80 LEU A CA 1
ATOM 659 C C . LEU A 1 80 ? -0.128 -4.984 15.004 1.00 80.69 80 LEU A C 1
ATOM 661 O O . LEU A 1 80 ? -0.650 -4.020 15.576 1.00 80.69 80 LEU A O 1
ATOM 665 N N . LYS A 1 81 ? 0.951 -5.600 15.495 1.00 83.94 81 LYS A N 1
ATOM 666 C CA . LYS A 1 81 ? 1.729 -5.088 16.627 1.00 83.94 81 LYS A CA 1
ATOM 667 C C . LYS A 1 81 ? 2.578 -3.880 16.201 1.00 83.94 81 LYS A C 1
ATOM 669 O O . LYS A 1 81 ? 3.104 -3.868 15.085 1.00 83.94 81 LYS A O 1
ATOM 674 N N . PRO A 1 82 ? 2.812 -2.911 17.103 1.00 81.38 82 PRO A N 1
ATOM 675 C CA . PRO A 1 82 ? 3.661 -1.744 16.847 1.00 81.38 82 PRO A CA 1
ATOM 676 C C . PRO A 1 82 ? 5.073 -2.080 16.351 1.00 81.38 82 PRO A C 1
ATOM 678 O O . PRO A 1 82 ? 5.631 -1.344 15.541 1.00 81.38 82 PRO A O 1
ATOM 681 N N . ILE A 1 83 ? 5.640 -3.205 16.805 1.00 83.38 83 ILE A N 1
ATOM 682 C CA . ILE A 1 83 ? 6.956 -3.693 16.370 1.00 83.38 83 ILE A CA 1
ATOM 683 C C . ILE A 1 83 ? 6.979 -3.961 14.859 1.00 83.38 83 ILE A C 1
ATOM 685 O O . ILE A 1 83 ? 7.915 -3.534 14.185 1.00 83.38 83 ILE A O 1
ATOM 689 N N . TYR A 1 84 ? 5.941 -4.598 14.305 1.00 85.06 84 TYR A N 1
ATOM 690 C CA . TYR A 1 84 ? 5.891 -4.900 12.872 1.00 85.06 84 TYR A CA 1
ATOM 691 C C . TYR A 1 84 ? 5.850 -3.625 12.030 1.00 85.06 84 TYR A C 1
ATOM 693 O O . TYR A 1 84 ? 6.499 -3.557 10.993 1.00 85.06 84 TYR A O 1
ATOM 701 N N . LEU A 1 85 ? 5.167 -2.579 12.508 1.00 83.31 85 LEU A N 1
ATOM 702 C CA . LEU A 1 85 ? 5.147 -1.273 11.844 1.00 83.31 85 LEU A CA 1
ATOM 703 C C . LEU A 1 85 ? 6.529 -0.607 11.824 1.00 83.31 85 LEU A C 1
ATOM 705 O O . LEU A 1 85 ? 6.885 0.030 10.834 1.00 83.31 85 LEU A O 1
ATOM 709 N N . LYS A 1 86 ? 7.318 -0.750 12.896 1.00 84.31 86 LYS A N 1
ATOM 710 C CA . LYS A 1 86 ? 8.685 -0.210 12.950 1.00 84.31 86 LYS A CA 1
ATOM 711 C C . LYS A 1 86 ? 9.620 -0.955 11.997 1.00 84.31 86 LYS A C 1
ATOM 713 O O . LYS A 1 86 ? 10.342 -0.313 11.240 1.00 84.31 86 LYS A O 1
ATOM 718 N N . ILE A 1 87 ? 9.556 -2.285 11.969 1.00 86.56 87 ILE A N 1
ATOM 719 C CA . ILE A 1 87 ? 10.355 -3.095 11.036 1.00 86.56 87 ILE A CA 1
ATOM 720 C C . ILE A 1 87 ? 9.959 -2.786 9.586 1.00 86.56 87 ILE A C 1
ATOM 722 O O . ILE A 1 87 ? 10.826 -2.524 8.756 1.00 86.56 87 ILE A O 1
ATOM 726 N N . ALA A 1 88 ? 8.656 -2.708 9.296 1.00 86.69 88 ALA A N 1
ATOM 727 C CA . ALA A 1 88 ? 8.155 -2.346 7.973 1.00 86.69 88 ALA A CA 1
ATOM 728 C C . ALA A 1 88 ? 8.661 -0.972 7.508 1.00 86.69 88 ALA A C 1
ATOM 730 O O . ALA A 1 88 ? 8.965 -0.807 6.329 1.00 86.69 88 ALA A O 1
ATOM 731 N N . SER A 1 89 ? 8.820 0.002 8.415 1.00 86.75 89 SER A N 1
ATOM 732 C CA . SER A 1 89 ? 9.399 1.295 8.029 1.00 86.75 89 SER A CA 1
ATOM 733 C C . SER A 1 89 ? 10.860 1.217 7.608 1.00 86.75 89 SER A C 1
ATOM 735 O O . SER A 1 89 ? 11.240 1.918 6.677 1.00 86.75 89 SER A O 1
ATOM 737 N N . LEU A 1 90 ? 11.660 0.354 8.240 1.00 89.31 90 LEU A N 1
ATOM 738 C CA . LEU A 1 90 ? 13.051 0.158 7.838 1.00 89.31 90 LEU A CA 1
ATOM 739 C C . LEU A 1 90 ? 13.126 -0.504 6.455 1.00 89.31 90 LEU A C 1
ATOM 741 O O . LEU A 1 90 ? 13.855 -0.033 5.589 1.00 89.31 90 LEU A O 1
ATOM 745 N N . ILE A 1 91 ? 12.307 -1.536 6.226 1.00 88.94 91 ILE A N 1
ATOM 746 C CA . ILE A 1 91 ? 12.203 -2.219 4.927 1.00 88.94 91 ILE A CA 1
ATOM 747 C C . ILE A 1 91 ? 11.776 -1.234 3.832 1.00 88.94 91 ILE A C 1
ATOM 749 O O . ILE A 1 91 ? 12.393 -1.185 2.771 1.00 88.94 91 ILE A O 1
ATOM 753 N N . SER A 1 92 ? 10.757 -0.413 4.100 1.00 87.62 92 SER A N 1
ATOM 754 C CA . SER A 1 92 ? 10.277 0.593 3.148 1.00 87.62 92 SER A CA 1
ATOM 755 C C . SER A 1 92 ? 11.346 1.631 2.810 1.00 87.62 92 SER A C 1
ATOM 757 O O . SER A 1 92 ? 11.413 2.075 1.666 1.00 87.62 92 SER A O 1
ATOM 759 N N . LEU A 1 93 ? 12.16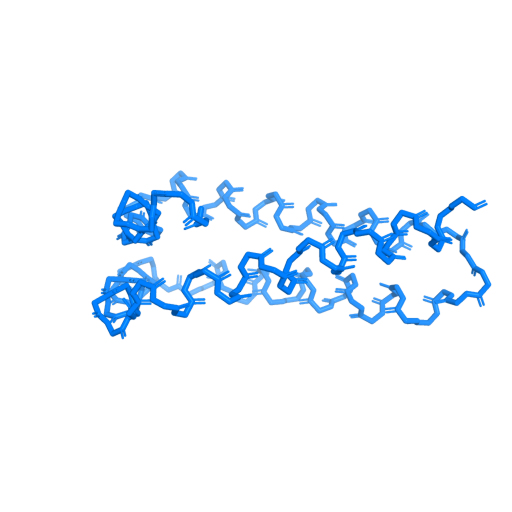6 2.027 3.785 1.00 90.62 93 LEU A N 1
ATOM 760 C CA . LEU A 1 93 ? 13.241 2.991 3.575 1.00 90.62 93 LEU A CA 1
ATOM 761 C C . LEU A 1 93 ? 14.347 2.395 2.697 1.00 90.62 93 LEU A C 1
ATOM 763 O O . LEU A 1 93 ? 14.765 3.034 1.735 1.00 90.62 93 LEU A O 1
ATOM 767 N N . ILE A 1 94 ? 14.766 1.158 2.978 1.00 91.81 94 ILE A N 1
ATOM 768 C CA . ILE A 1 94 ? 15.767 0.443 2.173 1.00 91.81 94 ILE A CA 1
ATOM 769 C C . ILE A 1 94 ? 15.270 0.257 0.734 1.00 91.81 94 ILE A C 1
ATOM 771 O O . ILE A 1 94 ? 16.006 0.544 -0.207 1.00 91.81 94 ILE A O 1
ATOM 775 N N . ALA A 1 95 ? 14.013 -0.160 0.553 1.00 86.38 95 ALA A N 1
ATOM 776 C CA . ALA A 1 95 ? 13.416 -0.310 -0.772 1.00 86.38 95 ALA A CA 1
ATOM 777 C C . ALA A 1 95 ? 13.391 1.023 -1.542 1.00 86.38 95 ALA A C 1
ATOM 779 O O . ALA A 1 95 ? 13.772 1.063 -2.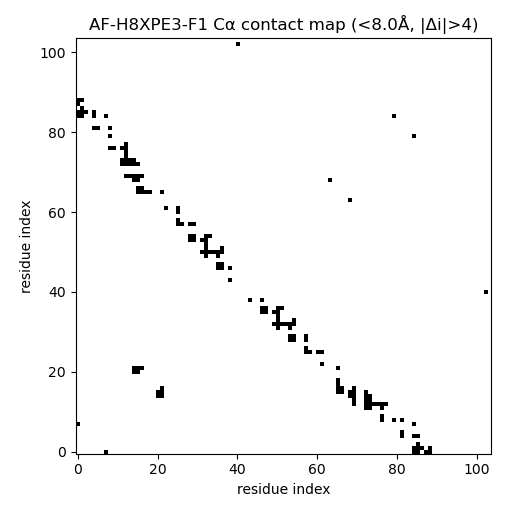709 1.00 86.38 95 ALA A O 1
ATOM 780 N N . GLY A 1 96 ? 13.005 2.122 -0.884 1.00 86.38 96 GLY A N 1
ATOM 781 C CA . GLY A 1 96 ? 13.006 3.456 -1.490 1.00 86.38 96 GLY A CA 1
ATOM 782 C C . GLY A 1 96 ? 14.403 3.928 -1.905 1.00 86.38 96 GLY A C 1
ATOM 783 O O . GLY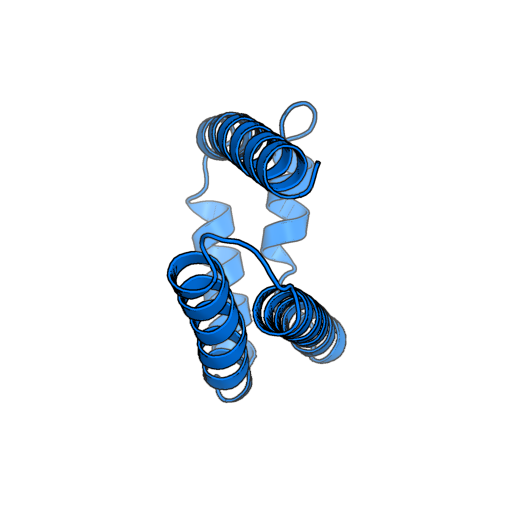 A 1 96 ? 14.575 4.411 -3.021 1.00 86.38 96 GLY A O 1
ATOM 784 N N . LEU A 1 97 ? 15.413 3.736 -1.051 1.00 90.06 97 LEU A N 1
ATOM 785 C CA . LEU A 1 97 ? 16.803 4.071 -1.381 1.00 90.06 97 LEU A CA 1
ATOM 786 C C . LEU A 1 97 ? 17.341 3.224 -2.540 1.00 90.06 97 LEU A C 1
ATOM 788 O O . LEU A 1 97 ? 17.991 3.761 -3.432 1.00 90.06 97 LEU A O 1
ATOM 792 N N . SER A 1 98 ? 17.036 1.924 -2.559 1.00 85.44 98 SER A N 1
ATOM 793 C CA . SER A 1 98 ? 17.438 1.035 -3.654 1.00 85.44 98 SER A CA 1
ATOM 794 C C . SER A 1 98 ? 16.815 1.448 -4.986 1.00 85.44 98 SER A C 1
ATOM 796 O O . SER A 1 98 ? 17.475 1.358 -6.020 1.00 85.44 98 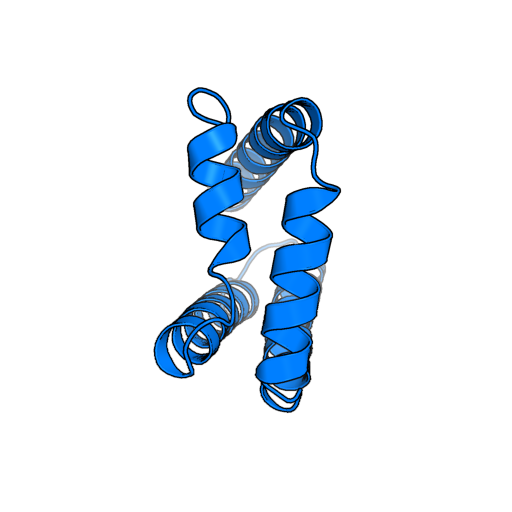SER A O 1
ATOM 798 N N . LEU A 1 99 ? 15.558 1.908 -4.975 1.00 84.44 99 LEU A N 1
ATOM 799 C CA . LEU A 1 99 ? 14.901 2.427 -6.174 1.00 84.44 99 LEU A CA 1
ATOM 800 C C . LEU A 1 99 ? 15.610 3.679 -6.687 1.00 84.44 99 LEU A C 1
ATOM 802 O O . LEU A 1 99 ? 15.950 3.729 -7.863 1.00 84.44 99 LEU A O 1
ATOM 806 N N . ILE A 1 100 ? 15.894 4.644 -5.807 1.00 85.44 100 ILE A N 1
ATOM 807 C CA . ILE A 1 100 ? 16.614 5.873 -6.174 1.00 85.44 100 ILE A CA 1
ATOM 808 C C . ILE A 1 100 ? 18.000 5.541 -6.740 1.00 85.44 100 ILE A C 1
ATOM 810 O O . ILE A 1 100 ? 18.368 6.069 -7.782 1.00 85.44 100 ILE A O 1
ATOM 814 N N . TYR A 1 101 ? 18.739 4.624 -6.112 1.00 85.12 101 TYR A N 1
ATOM 815 C CA . TYR A 1 101 ? 20.053 4.192 -6.596 1.00 85.12 101 TYR A CA 1
ATOM 816 C C . TYR A 1 101 ? 20.008 3.502 -7.968 1.00 85.12 101 TYR A C 1
ATOM 818 O O . TYR A 1 101 ? 20.985 3.532 -8.693 1.00 85.12 101 TYR A O 1
ATOM 826 N N . THR A 1 102 ? 18.891 2.869 -8.333 1.00 77.12 102 THR A N 1
ATOM 827 C CA . THR A 1 102 ? 18.745 2.240 -9.660 1.00 77.12 102 THR A CA 1
ATOM 828 C C . THR A 1 102 ? 18.370 3.259 -10.745 1.00 77.12 102 THR A C 1
ATOM 830 O O . THR A 1 102 ? 18.477 2.972 -11.935 1.00 77.12 102 THR A O 1
ATOM 833 N N . ILE A 1 103 ? 17.862 4.423 -10.332 1.00 73.81 103 ILE A N 1
ATOM 834 C CA . ILE A 1 103 ? 17.424 5.522 -11.200 1.00 73.81 103 ILE A CA 1
ATOM 835 C C . ILE A 1 103 ? 18.587 6.482 -11.497 1.00 73.81 103 ILE A C 1
ATOM 837 O O . ILE A 1 103 ? 18.647 6.995 -12.612 1.00 73.81 103 ILE A O 1
ATOM 841 N N . ILE A 1 104 ? 19.455 6.733 -10.507 1.00 75.81 104 ILE A N 1
ATOM 842 C CA . ILE A 1 104 ? 20.680 7.554 -10.605 1.00 75.81 104 ILE A CA 1
ATOM 843 C C . ILE A 1 104 ? 21.799 6.749 -11.264 1.00 75.81 104 ILE A C 1
ATOM 845 O O . ILE A 1 104 ? 22.470 7.317 -12.152 1.00 75.81 104 ILE A O 1
#

Solvent-accessible surface area (backbone atoms only — not comparable to full-atom values): 5436 Å² total; per-residue (Å²): 66,69,91,47,27,67,66,40,39,55,53,46,36,49,41,27,71,42,71,65,58,38,51,50,55,36,49,53,41,32,52,52,13,51,54,35,55,73,51,89,55,100,58,41,68,62,38,36,54,53,11,52,51,36,34,52,54,29,55,57,55,69,75,47,58,50,71,57,48,20,53,48,28,38,53,48,31,69,72,54,51,57,66,58,38,33,54,50,40,54,53,54,49,53,54,52,52,53,51,51,64,73,72,108

pLDDT: mean 83.15, std 6.4, range [63.19, 93.06]

Foldseek 3Di:
DAPCLVVVLVVLLCALVDPCNPLVVLVVLLVVLVVLQPDDAPPNVVSPVSSCVSNVVSVVVNPPPSVVVSVVSNVVSVVDDSVNVNVVVVVVVVVVVVVVVRND

Organism: Flavobacterium indicum (strain DSM 17447 / CIP 109464 / GPTSA100-9) (NCBI:txid1094466)

Mean predicted aligned error: 6.22 Å

Nearest PDB structures (foldseek):
  6ysl-assembly1_C  TM=4.068E-01  e=8.416E+00  Bacillus subtilis subsp. subtilis str. 168

Secondary structure (DSSP, 8-state):
--S-HHHHHHHHHTTTSSHHHHHHHHHHHHHHHHHHHH---TTHHHHHHHHHHHHHHHHHHHTS-HHHHHHHHHHHHHH--HHHHHHHHHHHHHHHHHHHHHH-

Radius of gyration: 15.49 Å; Cα contacts (8 Å, |Δi|>4): 88; chains: 1; bounding box: 38×16×36 Å

Sequence (104 aa):
MFFKSEKTKSIIALAGSTIFINFFELSIRCIVGFAFLNYFTNNNYFFNWIGYFLIFSAILIMFLPIKLHNSFSRNAANKLKPIYLKIASLISLIAGLSLIYTII